Protein AF-A0A812V9Y1-F1 (afdb_monomer_lite)

InterPro domains:
  IPR019540 Phosphatidylinositol-glycan biosynthesis class S protein [PF10510] (4-81)
  IPR019540 Phosphatidylinositol-glycan biosynthesis class S protein [PTHR21072] (5-86)

Sequence (89 aa):
MAFKAASKLRTSINAAEQGDMFLSLVESRKALVLALTAIHDDSVVSQLYFSWEFKYAVYLPISMPILVPIITSTWRLMQSWLTCKKAKL

Secondary structure (DSSP, 8-state):
-HHHHHHHHHHHHHHHHTT-HHHHHHHHHHHHHHHHHHHTSHHHHHHHS--HHHHHHHHHHHHHHHHHHHHHHHHHHHHHHHHHHHH--

Structure (mmCIF, N/CA/C/O backbone):
data_AF-A0A812V9Y1-F1
#
_entry.id   AF-A0A812V9Y1-F1
#
loop_
_atom_site.group_PDB
_atom_site.id
_atom_site.type_symbol
_atom_site.label_atom_id
_atom_site.label_alt_id
_atom_site.label_comp_id
_atom_site.label_asym_id
_atom_site.label_entity_id
_atom_site.label_seq_id
_atom_site.pdbx_PDB_ins_code
_atom_site.Cartn_x
_atom_site.Cartn_y
_atom_site.Cartn_z
_atom_site.occupancy
_atom_site.B_iso_or_equiv
_atom_site.auth_seq_id
_atom_site.auth_comp_id
_atom_site.auth_asym_id
_atom_site.auth_atom_id
_atom_site.pdbx_PDB_model_num
ATOM 1 N N . MET A 1 1 ? -12.551 -0.684 4.587 1.00 70.19 1 MET A N 1
ATOM 2 C CA . MET A 1 1 ? -12.599 -1.169 5.989 1.00 70.19 1 MET A CA 1
ATOM 3 C C . MET A 1 1 ? -12.084 -0.153 7.017 1.00 70.19 1 MET A C 1
ATOM 5 O O . MET A 1 1 ? -12.740 0.017 8.039 1.00 70.19 1 MET A O 1
ATOM 9 N N . ALA A 1 2 ? -10.998 0.585 6.749 1.00 78.06 2 ALA A N 1
ATOM 10 C CA . ALA A 1 2 ? -10.421 1.561 7.689 1.00 78.06 2 ALA A CA 1
ATOM 11 C C . ALA A 1 2 ? -11.397 2.654 8.188 1.00 78.06 2 ALA A C 1
ATOM 13 O O . ALA A 1 2 ? -11.494 2.892 9.389 1.00 78.06 2 ALA A O 1
ATOM 14 N N . PHE A 1 3 ? -12.198 3.258 7.300 1.00 84.69 3 PHE A N 1
ATOM 15 C CA . PHE A 1 3 ? -13.198 4.266 7.694 1.00 84.69 3 PHE A CA 1
ATOM 16 C C . PHE A 1 3 ? -14.246 3.715 8.680 1.00 84.69 3 PHE A C 1
ATOM 18 O O . PHE A 1 3 ? -14.637 4.387 9.630 1.00 84.69 3 PHE A O 1
ATOM 25 N N . LYS A 1 4 ? -14.645 2.450 8.500 1.00 86.69 4 LYS A N 1
ATOM 26 C CA . LYS A 1 4 ? -15.598 1.753 9.375 1.00 86.69 4 LYS A CA 1
ATOM 27 C C . LYS A 1 4 ? -15.005 1.485 10.764 1.00 86.69 4 LYS A C 1
ATOM 29 O O . LYS A 1 4 ? -15.724 1.559 11.757 1.00 86.69 4 LYS A O 1
ATOM 34 N N . ALA A 1 5 ? -13.700 1.205 10.842 1.00 89.50 5 ALA A N 1
ATOM 35 C CA . ALA A 1 5 ? -12.988 1.105 12.115 1.00 89.50 5 ALA A CA 1
ATOM 36 C C . ALA A 1 5 ? -12.968 2.464 12.835 1.00 89.50 5 ALA A C 1
ATOM 38 O O . ALA A 1 5 ? -13.357 2.544 13.998 1.00 89.50 5 ALA A O 1
ATOM 39 N N . ALA A 1 6 ? -12.629 3.545 12.123 1.00 89.94 6 ALA A N 1
ATOM 40 C CA . ALA A 1 6 ? -12.593 4.899 12.680 1.00 89.94 6 ALA A CA 1
ATOM 41 C C . ALA A 1 6 ? -13.965 5.370 13.194 1.00 89.94 6 ALA A C 1
ATOM 43 O O . ALA A 1 6 ? -14.061 5.910 14.296 1.00 89.94 6 ALA A O 1
ATOM 44 N N . SER A 1 7 ? -15.046 5.106 12.449 1.00 92.31 7 SER A N 1
ATOM 45 C CA . SER A 1 7 ? -16.401 5.448 12.897 1.00 92.31 7 SER A CA 1
ATOM 46 C C . SER A 1 7 ? -16.792 4.712 14.181 1.00 92.31 7 SER A C 1
ATOM 48 O O . SER A 1 7 ? -17.417 5.301 15.058 1.00 92.31 7 SER A O 1
ATOM 50 N N . LYS A 1 8 ? -16.395 3.437 14.309 1.00 91.88 8 LYS A N 1
ATOM 51 C CA . LYS A 1 8 ? -16.698 2.598 15.479 1.00 91.88 8 LYS A CA 1
ATOM 52 C C . LYS A 1 8 ? -15.920 3.019 16.722 1.00 91.88 8 LYS A C 1
ATOM 54 O O . LYS A 1 8 ? -16.445 3.005 17.834 1.00 91.88 8 LYS A O 1
ATOM 59 N N . LEU A 1 9 ? -14.690 3.468 16.515 1.00 93.62 9 LEU A N 1
ATOM 60 C CA . LEU A 1 9 ? -13.850 4.019 17.567 1.00 93.62 9 LEU A CA 1
ATOM 61 C C . LEU A 1 9 ? -14.423 5.350 18.078 1.00 93.62 9 LEU A C 1
ATOM 63 O O . LEU A 1 9 ? -14.516 5.560 19.282 1.00 93.62 9 LEU A O 1
ATOM 67 N N . ARG A 1 10 ? -14.930 6.199 17.176 1.00 93.50 10 ARG A N 1
ATOM 68 C CA . ARG A 1 10 ? -15.597 7.455 17.549 1.00 93.50 10 ARG A CA 1
ATOM 69 C C . ARG A 1 10 ? -16.889 7.234 18.339 1.00 93.50 10 ARG A C 1
ATOM 71 O O . ARG A 1 10 ? -17.131 7.946 19.304 1.00 93.50 10 ARG A O 1
ATOM 78 N N . THR A 1 11 ? -17.686 6.221 17.990 1.00 91.94 11 THR A N 1
ATOM 79 C CA . THR A 1 11 ? -18.861 5.848 18.799 1.00 91.94 11 THR A CA 1
ATOM 80 C C . THR A 1 11 ? -18.483 5.312 20.178 1.00 91.94 11 THR A C 1
ATOM 82 O O . THR A 1 11 ? -19.190 5.593 21.138 1.00 91.94 11 THR A O 1
ATOM 85 N N . SER A 1 12 ? -17.361 4.593 20.301 1.00 94.19 12 SER A N 1
ATOM 86 C CA . SER A 1 12 ? -16.844 4.156 21.604 1.00 94.19 12 SER A CA 1
ATOM 87 C C . SER A 1 12 ? -16.422 5.339 22.479 1.00 94.19 12 SER A C 1
ATOM 89 O O . SER A 1 12 ? -16.771 5.364 23.655 1.00 94.19 12 SER A O 1
ATOM 91 N N . ILE A 1 13 ? -15.746 6.341 21.908 1.00 93.88 13 ILE A N 1
ATOM 92 C CA . ILE A 1 13 ? -15.350 7.555 22.638 1.00 93.88 13 ILE A CA 1
ATOM 93 C C . ILE A 1 13 ? -16.587 8.303 23.146 1.00 93.88 13 ILE A C 1
ATOM 95 O O . ILE A 1 13 ? -16.679 8.569 24.339 1.00 93.88 13 ILE A O 1
ATOM 99 N N . ASN A 1 14 ? -17.580 8.544 22.286 1.00 94.81 14 ASN A N 1
ATOM 100 C CA . ASN A 1 14 ? -18.819 9.212 22.700 1.00 94.81 14 ASN A CA 1
ATOM 101 C C . ASN A 1 14 ? -19.563 8.438 23.807 1.00 94.81 14 ASN A C 1
ATOM 103 O O . ASN A 1 14 ? -20.137 9.048 24.702 1.00 94.81 14 ASN A O 1
ATOM 107 N N . ALA A 1 15 ? -19.561 7.102 23.764 1.00 91.31 15 ALA A N 1
ATOM 108 C CA . ALA A 1 15 ? -20.177 6.279 24.805 1.00 91.31 15 ALA A CA 1
ATOM 109 C C . ALA A 1 15 ? -19.399 6.329 26.131 1.00 91.31 15 ALA A C 1
ATOM 111 O O . ALA A 1 15 ? -20.006 6.368 27.199 1.00 91.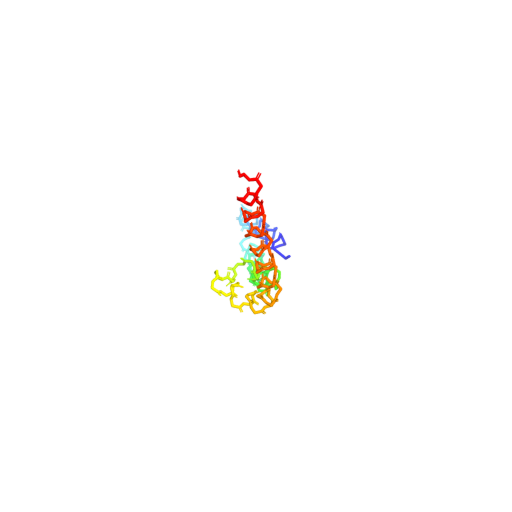31 15 ALA A O 1
ATOM 112 N N . ALA A 1 16 ? -18.064 6.396 26.068 1.00 90.94 16 ALA A N 1
ATOM 113 C CA . ALA A 1 16 ? -17.220 6.594 27.243 1.00 90.94 16 ALA A CA 1
ATOM 114 C C . ALA A 1 16 ? -17.464 7.965 27.892 1.00 90.94 16 ALA A C 1
ATOM 116 O O . ALA A 1 16 ? -17.560 8.049 29.114 1.00 90.94 16 ALA A O 1
ATOM 117 N N . GLU A 1 17 ? -17.623 9.018 27.085 1.00 93.25 17 GLU A N 1
ATOM 118 C CA . GLU A 1 17 ? -17.966 10.367 27.559 1.00 93.25 17 GLU A CA 1
ATOM 119 C C . GLU A 1 17 ? -19.346 10.420 28.232 1.00 93.25 17 GLU A C 1
ATOM 121 O O . GLU A 1 17 ? -19.555 11.202 29.155 1.00 93.25 17 GLU A O 1
ATOM 126 N N . GLN A 1 18 ? -20.277 9.556 27.817 1.00 92.94 18 GLN A N 1
ATOM 127 C CA . GLN A 1 18 ? -21.607 9.415 28.424 1.00 92.94 18 GLN A CA 1
ATOM 128 C C . GLN A 1 18 ? -21.621 8.510 29.669 1.00 92.94 18 GLN A C 1
ATOM 130 O O . GLN A 1 18 ? -22.666 8.344 30.294 1.00 92.94 18 GLN A O 1
ATOM 135 N N . GLY A 1 19 ? -20.479 7.923 30.045 1.00 92.12 19 GLY A N 1
ATOM 136 C CA . GLY A 1 19 ? -20.356 7.013 31.185 1.00 92.12 19 GLY A CA 1
ATOM 137 C C . GLY A 1 19 ? -20.805 5.573 30.909 1.00 92.12 19 GLY A C 1
ATOM 138 O O . GLY A 1 19 ? -20.702 4.727 31.799 1.00 92.12 19 GLY A O 1
ATOM 139 N N . ASP A 1 20 ? -21.243 5.252 29.686 1.00 92.19 20 ASP A N 1
ATOM 140 C CA . ASP A 1 20 ? -21.579 3.883 29.282 1.00 92.19 20 ASP A CA 1
ATOM 141 C C . ASP A 1 20 ? -20.311 3.116 28.874 1.00 92.19 20 ASP A C 1
ATOM 143 O O . ASP A 1 20 ? -19.939 2.971 27.702 1.00 92.19 20 ASP A O 1
ATOM 147 N N . MET A 1 21 ? -19.621 2.616 29.899 1.00 90.88 21 MET A N 1
ATOM 148 C CA . MET A 1 21 ? -18.380 1.855 29.749 1.00 90.88 21 MET A CA 1
ATOM 149 C C . MET A 1 21 ? -18.588 0.519 29.029 1.00 90.88 21 MET A C 1
ATOM 151 O O . MET A 1 21 ? -17.680 0.048 28.342 1.00 90.88 21 MET A O 1
ATOM 155 N N . PHE A 1 22 ? -19.771 -0.095 29.147 1.00 93.56 22 PHE A N 1
ATOM 156 C CA . PHE A 1 22 ? -20.051 -1.375 28.501 1.00 93.56 22 PHE A CA 1
ATOM 157 C C . PHE A 1 22 ? -20.162 -1.200 26.986 1.00 93.56 22 PHE A C 1
ATOM 159 O O . PHE A 1 22 ? -19.487 -1.899 26.224 1.00 93.56 22 PHE A O 1
ATOM 166 N N . LEU A 1 23 ? -20.951 -0.220 26.541 1.00 90.94 23 LEU A N 1
ATOM 167 C CA . LEU A 1 23 ? -21.094 0.079 25.121 1.00 90.94 23 LEU A CA 1
ATOM 168 C C . LEU A 1 23 ? -19.775 0.577 24.514 1.00 90.94 23 LEU A C 1
ATOM 170 O O . LEU A 1 23 ? -19.412 0.166 23.408 1.00 90.94 23 LEU A O 1
ATOM 174 N N . SER A 1 24 ? -19.003 1.373 25.262 1.00 93.56 24 SER A N 1
ATOM 175 C CA . SER A 1 24 ? -17.660 1.785 24.846 1.00 93.56 24 SER A CA 1
ATOM 176 C C . SER A 1 24 ? -16.715 0.595 24.630 1.00 93.56 24 SER A C 1
ATOM 178 O O . SER A 1 24 ? -16.053 0.504 23.590 1.00 93.56 24 SER A O 1
ATOM 180 N N . LEU A 1 25 ? -16.682 -0.367 25.557 1.00 94.00 25 LEU A N 1
ATOM 181 C CA . LEU A 1 25 ? -15.840 -1.560 25.436 1.00 94.00 25 LEU A CA 1
ATOM 182 C C . LEU A 1 25 ? -16.239 -2.418 24.220 1.00 94.00 25 LEU A C 1
ATOM 184 O O . LEU A 1 25 ? -15.390 -2.913 23.475 1.00 94.00 25 LEU A O 1
ATOM 188 N N . VAL A 1 26 ? -17.542 -2.572 23.980 1.00 95.12 26 VAL A N 1
ATOM 189 C CA . VAL A 1 26 ? -18.055 -3.360 22.851 1.00 95.12 26 VAL A CA 1
ATOM 190 C C . VAL A 1 26 ? -17.698 -2.711 21.512 1.00 95.12 26 VAL A C 1
ATOM 192 O O . VAL A 1 26 ? -17.240 -3.400 20.593 1.00 95.12 26 VAL A O 1
ATOM 195 N N . GLU A 1 27 ? -17.884 -1.398 21.376 1.00 92.69 27 GLU A N 1
ATOM 196 C CA . GLU A 1 27 ? -17.604 -0.693 20.123 1.00 92.69 27 GLU A CA 1
ATOM 197 C C . GLU A 1 27 ? -16.096 -0.522 19.867 1.00 92.69 27 GLU A C 1
ATOM 199 O O . GLU A 1 27 ? -15.665 -0.661 18.718 1.00 92.69 27 GLU A O 1
ATOM 204 N N . SER A 1 28 ? -15.269 -0.346 20.906 1.00 92.75 28 SER A N 1
ATOM 205 C CA . SER A 1 28 ? -13.800 -0.332 20.768 1.00 92.75 28 SER A CA 1
ATOM 206 C C . SER A 1 28 ? -13.251 -1.692 20.336 1.00 92.75 28 SER A C 1
ATOM 208 O O . SER A 1 28 ? -12.424 -1.754 19.425 1.00 92.75 28 SER A O 1
ATOM 210 N N . ARG A 1 29 ? -13.770 -2.802 20.881 1.00 94.88 29 ARG A N 1
ATOM 211 C CA . ARG A 1 29 ? -13.409 -4.155 20.423 1.00 94.88 29 ARG A CA 1
ATOM 212 C C . ARG A 1 29 ? -13.747 -4.363 18.946 1.00 94.88 29 ARG A C 1
ATOM 214 O O . ARG A 1 29 ? -12.938 -4.912 18.200 1.00 94.88 29 ARG A O 1
ATOM 221 N N . LYS A 1 30 ? -14.926 -3.916 18.500 1.00 92.56 30 LYS A N 1
ATOM 222 C CA . LYS A 1 30 ? -15.318 -3.991 17.080 1.00 92.56 30 LYS A CA 1
ATOM 223 C C . LYS A 1 30 ? -14.407 -3.137 16.200 1.00 92.56 30 LYS A C 1
ATOM 225 O O . LYS A 1 30 ? -14.018 -3.587 15.124 1.00 92.56 30 LYS A O 1
ATOM 230 N N . ALA A 1 31 ? -14.054 -1.934 16.652 1.00 92.50 31 ALA A N 1
ATOM 231 C CA . ALA A 1 31 ? -13.122 -1.062 15.944 1.00 92.50 31 ALA A CA 1
ATOM 232 C C . ALA A 1 31 ? -11.736 -1.710 15.804 1.00 92.50 31 ALA A C 1
ATOM 234 O O . ALA A 1 31 ? -11.171 -1.684 14.713 1.00 92.50 31 ALA A O 1
ATOM 235 N N . LEU A 1 32 ? -11.235 -2.359 16.861 1.00 91.88 32 LEU A N 1
ATOM 236 C CA . LEU A 1 32 ? -9.955 -3.068 16.857 1.00 91.88 32 LEU A CA 1
ATOM 237 C C . LEU A 1 32 ? -9.940 -4.227 15.854 1.00 91.88 32 LEU A C 1
ATOM 239 O O . LEU A 1 32 ? -9.010 -4.333 15.061 1.00 91.88 32 LEU A O 1
ATOM 243 N N . VAL A 1 33 ? -10.981 -5.067 15.842 1.00 92.06 33 VAL A N 1
ATOM 244 C CA . VAL A 1 33 ? -11.087 -6.179 14.879 1.00 92.06 33 VAL A CA 1
ATOM 245 C C . VAL A 1 33 ? -11.126 -5.649 13.446 1.00 92.06 33 VAL A C 1
ATOM 247 O O . VAL A 1 33 ? -10.402 -6.143 12.585 1.00 92.06 33 VAL A O 1
ATOM 250 N N . LEU A 1 34 ? -11.923 -4.609 13.182 1.00 89.00 34 LEU A N 1
ATOM 251 C CA . LEU A 1 34 ? -11.996 -3.983 11.859 1.00 89.00 34 LEU A CA 1
ATOM 252 C C . LEU A 1 34 ? -10.668 -3.344 11.438 1.00 89.00 34 LEU A C 1
ATOM 254 O O . LEU A 1 34 ? -10.320 -3.423 10.263 1.00 89.00 34 LEU A O 1
ATOM 258 N N . ALA A 1 35 ? -9.932 -2.737 12.372 1.00 86.06 35 ALA A N 1
ATOM 259 C CA . ALA A 1 35 ? -8.601 -2.203 12.118 1.00 86.06 35 ALA A CA 1
ATOM 260 C C . ALA A 1 35 ? -7.631 -3.338 11.771 1.00 86.06 35 ALA A C 1
ATOM 262 O O . ALA A 1 35 ? -7.066 -3.320 10.688 1.00 86.06 35 ALA A O 1
ATOM 263 N N . LEU A 1 36 ? -7.529 -4.374 12.608 1.00 85.50 36 LEU A N 1
ATOM 264 C CA . LEU A 1 36 ? -6.689 -5.552 12.359 1.00 85.50 36 LEU A CA 1
ATOM 265 C C . LEU A 1 36 ? -6.972 -6.193 11.001 1.00 85.50 36 LEU A C 1
ATOM 267 O O . LEU A 1 36 ? -6.041 -6.501 10.266 1.00 85.50 36 LEU A O 1
ATOM 271 N N . THR A 1 37 ? -8.245 -6.323 10.635 1.00 83.88 37 THR A N 1
ATOM 272 C CA . THR A 1 37 ? -8.640 -6.898 9.344 1.00 83.88 37 THR A CA 1
ATOM 273 C C . THR A 1 37 ? -8.276 -5.966 8.184 1.00 83.88 37 THR A C 1
ATOM 275 O O . THR A 1 37 ? -7.807 -6.426 7.153 1.00 83.88 37 THR A O 1
ATOM 278 N N . ALA A 1 38 ? -8.433 -4.648 8.353 1.00 80.81 38 ALA A N 1
ATOM 279 C CA . ALA A 1 38 ? -8.066 -3.664 7.333 1.00 80.81 38 ALA A CA 1
ATOM 280 C C . ALA A 1 38 ? -6.550 -3.576 7.096 1.00 80.81 38 ALA A C 1
ATOM 282 O O . ALA A 1 38 ? -6.136 -3.248 5.989 1.00 80.81 38 ALA A O 1
ATOM 283 N N . ILE A 1 39 ? -5.731 -3.853 8.118 1.00 68.12 39 ILE A N 1
ATOM 284 C CA . ILE A 1 39 ? -4.266 -3.884 7.987 1.00 68.12 39 ILE A CA 1
ATOM 285 C C . ILE A 1 39 ? -3.818 -5.116 7.184 1.00 68.12 39 ILE A C 1
ATOM 287 O O . ILE A 1 39 ? -2.763 -5.068 6.569 1.00 68.12 39 ILE A O 1
ATOM 291 N N . HIS A 1 40 ? -4.622 -6.186 7.156 1.00 65.19 40 HIS A N 1
ATOM 292 C CA . HIS A 1 40 ? -4.350 -7.427 6.419 1.00 65.19 40 HIS A CA 1
ATOM 293 C C . HIS A 1 40 ? -5.012 -7.482 5.029 1.00 65.19 40 HIS A C 1
ATOM 295 O O . HIS A 1 40 ? -4.932 -8.507 4.363 1.00 65.19 40 HIS A O 1
ATOM 301 N N . ASP A 1 41 ? -5.674 -6.410 4.589 1.00 66.31 41 ASP A N 1
ATOM 302 C CA . ASP A 1 41 ? -6.300 -6.331 3.265 1.00 66.31 41 ASP A CA 1
ATOM 303 C C . ASP A 1 41 ? -5.220 -6.054 2.196 1.00 66.31 41 ASP A C 1
ATOM 305 O O . ASP A 1 41 ? -4.427 -5.116 2.350 1.00 66.31 41 ASP A O 1
ATOM 309 N N . ASP A 1 42 ? -5.174 -6.841 1.112 1.00 56.78 42 ASP A N 1
ATOM 310 C CA . ASP A 1 42 ? -4.087 -6.849 0.104 1.00 56.78 42 ASP A CA 1
ATOM 311 C C . ASP A 1 42 ? -3.791 -5.455 -0.492 1.00 56.78 42 ASP A C 1
ATOM 313 O O . ASP A 1 42 ? -2.645 -5.111 -0.819 1.00 56.78 42 ASP A O 1
ATOM 317 N N . SER A 1 43 ? -4.816 -4.597 -0.580 1.00 60.44 43 SER A N 1
ATOM 318 C CA . SER A 1 43 ? -4.676 -3.223 -1.078 1.00 60.44 43 SER A CA 1
ATOM 319 C C . SER A 1 43 ? -3.910 -2.289 -0.130 1.00 60.44 43 SER A C 1
ATOM 321 O O . SER A 1 43 ? -3.364 -1.283 -0.577 1.00 60.44 43 SER A O 1
ATOM 323 N N . VAL A 1 44 ? -3.886 -2.591 1.174 1.00 54.84 44 VAL A N 1
ATOM 324 C CA . VAL A 1 44 ? -3.221 -1.785 2.216 1.00 54.84 44 VAL A CA 1
ATOM 325 C C . VAL A 1 44 ? -1.870 -2.400 2.599 1.00 54.84 44 VAL A C 1
ATOM 327 O O . VAL A 1 44 ? -0.899 -1.665 2.788 1.00 54.84 44 VAL A O 1
ATOM 330 N N . VAL A 1 45 ? -1.765 -3.735 2.617 1.00 54.56 45 VAL A N 1
ATOM 331 C CA . VAL A 1 45 ? -0.514 -4.470 2.891 1.00 54.56 45 VAL A CA 1
ATOM 332 C C . VAL A 1 45 ? 0.569 -4.129 1.868 1.00 54.56 45 VAL A C 1
ATOM 334 O O . VAL A 1 45 ? 1.707 -3.859 2.240 1.00 54.56 45 VAL A O 1
ATOM 337 N N . SER A 1 46 ? 0.235 -4.056 0.579 1.00 54.44 46 SER A N 1
ATOM 338 C CA . SER A 1 46 ? 1.229 -3.760 -0.465 1.00 54.44 46 SER A CA 1
ATOM 339 C C . SER A 1 46 ? 1.825 -2.344 -0.385 1.00 54.44 46 SER A C 1
ATOM 341 O O . SER A 1 46 ? 2.958 -2.117 -0.821 1.00 54.44 46 SER A O 1
ATOM 343 N N . GLN A 1 47 ? 1.094 -1.388 0.197 1.00 55.81 47 GLN A N 1
ATOM 344 C CA . GLN A 1 47 ? 1.573 -0.017 0.392 1.00 55.81 47 GLN A CA 1
ATOM 345 C C . GLN A 1 47 ? 2.331 0.162 1.712 1.00 55.81 47 GLN A C 1
ATOM 347 O O . GLN A 1 47 ? 3.291 0.932 1.734 1.00 55.81 47 GLN A O 1
ATOM 352 N N . LEU A 1 48 ? 1.940 -0.548 2.781 1.00 57.38 48 LEU A N 1
ATOM 353 C CA . LEU A 1 48 ? 2.586 -0.458 4.098 1.00 57.38 48 LEU A CA 1
ATOM 354 C C . LEU A 1 48 ? 3.763 -1.428 4.303 1.00 57.38 48 LEU A C 1
ATOM 356 O O . LEU A 1 48 ? 4.647 -1.114 5.093 1.00 57.38 48 LEU A O 1
ATOM 360 N N . TYR A 1 49 ? 3.778 -2.596 3.650 1.00 53.53 49 TYR A N 1
ATOM 361 C CA . TYR A 1 49 ? 4.667 -3.708 4.027 1.00 53.53 49 TYR A CA 1
ATOM 362 C C . TYR A 1 49 ? 5.820 -3.979 3.058 1.00 53.53 49 TYR A C 1
ATOM 364 O O . TYR A 1 49 ? 6.790 -4.641 3.428 1.00 53.53 49 TYR A O 1
ATOM 372 N N . PHE A 1 50 ? 5.774 -3.469 1.825 1.00 57.53 50 PHE A N 1
ATOM 373 C CA . PHE A 1 50 ? 6.898 -3.668 0.914 1.00 57.53 50 PHE A CA 1
ATOM 374 C C . PHE A 1 50 ? 7.961 -2.601 1.136 1.00 57.53 50 PHE A C 1
ATOM 376 O O . PHE A 1 50 ? 7.910 -1.512 0.556 1.00 57.53 50 PHE A O 1
ATOM 383 N N . SER A 1 51 ? 8.941 -2.967 1.968 1.00 64.31 51 SER A N 1
ATOM 384 C CA . SER A 1 51 ? 10.239 -2.299 2.031 1.00 64.31 51 SER A CA 1
ATOM 385 C C . SER A 1 51 ? 10.797 -2.120 0.617 1.00 64.31 51 SER A C 1
ATOM 387 O O . SER A 1 51 ? 10.471 -2.890 -0.297 1.00 64.31 51 SER A O 1
ATOM 389 N N . TRP A 1 52 ? 11.605 -1.082 0.417 1.00 67.06 52 TRP A N 1
ATOM 390 C CA . TRP A 1 52 ? 12.161 -0.721 -0.889 1.00 67.06 52 TRP A CA 1
ATOM 391 C C . TRP A 1 52 ? 12.758 -1.952 -1.590 1.00 67.06 52 TRP A C 1
ATOM 393 O O . TRP A 1 52 ? 12.409 -2.253 -2.728 1.00 67.06 52 TRP A O 1
ATOM 403 N N . GLU A 1 53 ? 13.515 -2.757 -0.851 1.00 75.06 53 GLU A N 1
ATOM 404 C CA . GLU A 1 53 ? 14.154 -4.008 -1.260 1.00 75.06 53 GLU A CA 1
ATOM 405 C C . GLU A 1 53 ? 13.166 -5.028 -1.849 1.00 75.06 53 GLU A C 1
ATOM 407 O O . GLU A 1 53 ? 13.463 -5.661 -2.862 1.00 75.06 53 GLU A O 1
ATOM 412 N N . PHE A 1 54 ? 11.967 -5.160 -1.273 1.00 72.25 54 PHE A N 1
ATOM 413 C CA . PHE A 1 54 ? 10.958 -6.104 -1.758 1.00 72.25 54 PHE A CA 1
ATOM 414 C C . PHE A 1 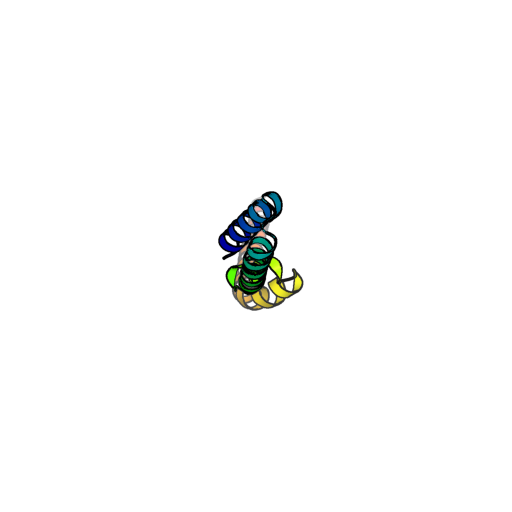54 ? 10.249 -5.594 -3.016 1.00 72.25 54 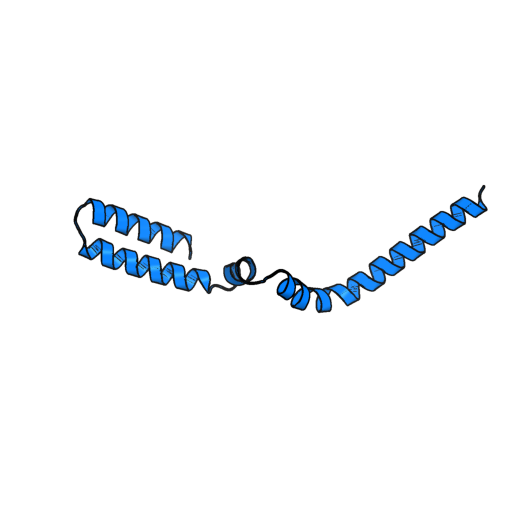PHE A C 1
ATOM 416 O O . PHE A 1 54 ? 9.986 -6.371 -3.935 1.00 72.25 54 PHE A O 1
ATOM 423 N N . LYS A 1 55 ? 10.002 -4.277 -3.112 1.00 71.44 55 LYS A N 1
ATOM 424 C CA . LYS A 1 55 ? 9.527 -3.670 -4.367 1.00 71.44 55 LYS A CA 1
ATOM 425 C C . LYS A 1 55 ? 10.517 -3.952 -5.496 1.00 71.44 55 LYS A C 1
ATOM 427 O O . LYS A 1 55 ? 10.102 -4.392 -6.563 1.00 71.44 55 LYS A O 1
ATOM 432 N N . TYR A 1 56 ? 11.818 -3.788 -5.260 1.00 76.38 56 TYR A N 1
ATOM 433 C CA . TYR A 1 56 ? 12.826 -4.157 -6.255 1.00 76.38 56 TYR A CA 1
ATOM 434 C C . TYR A 1 56 ? 12.796 -5.647 -6.582 1.00 76.38 56 TYR A C 1
ATOM 436 O O . TYR A 1 56 ? 12.745 -5.976 -7.760 1.00 76.38 56 TYR A O 1
ATOM 444 N N . ALA A 1 57 ? 12.744 -6.540 -5.593 1.00 83.44 57 ALA A N 1
ATOM 445 C CA . ALA A 1 57 ? 12.740 -7.985 -5.832 1.00 83.44 57 ALA A CA 1
ATOM 446 C C . ALA A 1 57 ? 11.581 -8.464 -6.729 1.00 83.44 57 ALA A C 1
ATOM 448 O O . ALA A 1 57 ? 11.774 -9.361 -7.546 1.00 8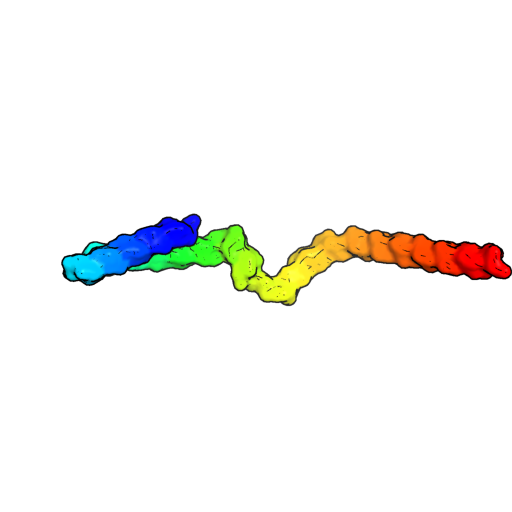3.44 57 ALA A O 1
ATOM 449 N N . VAL A 1 58 ? 10.398 -7.851 -6.614 1.00 80.06 58 VAL A N 1
ATOM 450 C CA . VAL A 1 58 ? 9.224 -8.208 -7.429 1.00 80.06 58 VAL A CA 1
ATOM 451 C C . VAL A 1 58 ? 9.222 -7.493 -8.782 1.00 80.06 58 VAL A C 1
ATOM 453 O O . VAL A 1 58 ? 8.954 -8.116 -9.809 1.00 80.06 58 VAL A O 1
ATOM 456 N N . TYR A 1 59 ? 9.526 -6.191 -8.816 1.00 82.00 59 TYR A N 1
ATOM 457 C CA . TYR A 1 59 ? 9.392 -5.394 -10.039 1.00 82.00 59 TYR A CA 1
ATOM 458 C C . TYR A 1 59 ? 10.609 -5.480 -10.969 1.00 82.00 59 TYR A C 1
ATOM 460 O O . TYR A 1 59 ? 10.424 -5.365 -12.183 1.00 82.00 59 TYR A O 1
ATOM 468 N N . LEU A 1 60 ? 11.832 -5.712 -10.465 1.00 85.12 60 LEU A N 1
ATOM 469 C CA . LEU A 1 60 ? 13.024 -5.850 -11.321 1.00 85.12 60 LEU A CA 1
ATOM 470 C C . LEU A 1 60 ? 12.862 -6.980 -12.338 1.00 85.12 60 LEU A C 1
ATOM 472 O O . LEU A 1 60 ? 12.994 -6.683 -13.517 1.00 85.12 60 LEU A O 1
ATOM 476 N N . PRO A 1 61 ? 12.547 -8.234 -11.957 1.00 87.81 61 PRO A N 1
ATOM 477 C CA . PRO A 1 61 ? 12.481 -9.342 -12.912 1.00 87.81 61 PRO A CA 1
ATOM 478 C C . PRO A 1 61 ? 11.439 -9.131 -14.015 1.00 87.81 61 PRO A C 1
ATOM 480 O O . PRO A 1 61 ? 11.657 -9.536 -15.152 1.00 87.81 61 PRO A O 1
ATOM 483 N N . ILE A 1 62 ? 10.325 -8.466 -13.692 1.00 85.38 62 ILE A N 1
ATOM 484 C CA . ILE A 1 62 ? 9.221 -8.220 -14.629 1.00 85.38 62 ILE A CA 1
ATOM 485 C C . ILE A 1 62 ? 9.551 -7.067 -15.588 1.00 85.38 62 ILE A C 1
ATOM 487 O O . ILE A 1 62 ? 9.237 -7.131 -16.774 1.00 85.38 62 ILE A O 1
ATOM 491 N N . SER A 1 63 ? 10.193 -6.007 -15.090 1.00 88.00 63 SER A N 1
ATOM 492 C CA . SER A 1 63 ? 10.451 -4.785 -15.864 1.00 88.00 63 SER A CA 1
ATOM 493 C C . SER A 1 63 ? 11.821 -4.758 -16.554 1.00 88.00 63 SER A C 1
ATOM 495 O O . SER A 1 63 ? 11.948 -4.136 -17.610 1.00 88.00 63 SER A O 1
ATOM 497 N N . MET A 1 64 ? 12.834 -5.459 -16.027 1.00 88.31 64 MET A N 1
ATOM 498 C CA . MET A 1 64 ? 14.188 -5.537 -16.605 1.00 88.31 64 MET A CA 1
ATOM 499 C C . MET A 1 64 ? 14.208 -5.965 -18.071 1.00 88.31 64 MET A C 1
ATOM 501 O O . MET A 1 64 ? 14.867 -5.285 -18.861 1.00 88.31 64 MET A O 1
ATOM 505 N N . PRO A 1 65 ? 13.496 -7.035 -18.478 1.00 91.75 65 PRO A N 1
ATOM 506 C CA . PRO A 1 65 ? 13.529 -7.499 -19.862 1.00 91.75 65 PRO A CA 1
ATOM 507 C C . PRO A 1 65 ? 13.055 -6.444 -20.865 1.00 91.75 65 PRO A C 1
ATOM 509 O O . PRO A 1 65 ? 13.473 -6.466 -22.017 1.00 91.75 65 PRO A O 1
ATOM 512 N N . ILE A 1 66 ? 12.210 -5.506 -20.425 1.00 93.19 66 ILE A N 1
ATOM 513 C CA . ILE A 1 66 ? 11.689 -4.403 -21.238 1.00 93.19 66 ILE A CA 1
ATOM 514 C C . ILE A 1 66 ? 12.598 -3.167 -21.121 1.00 93.19 66 ILE A C 1
ATOM 516 O O . ILE A 1 66 ? 12.873 -2.498 -22.114 1.00 93.19 66 ILE A O 1
ATOM 520 N N . LEU A 1 67 ? 13.121 -2.876 -19.927 1.00 92.88 67 LEU A N 1
ATOM 521 C CA . LEU A 1 67 ? 14.007 -1.735 -19.668 1.00 92.88 67 LEU A CA 1
ATOM 522 C C . LEU A 1 67 ? 15.348 -1.839 -20.406 1.00 92.88 67 LEU A C 1
ATOM 524 O O . LEU A 1 67 ? 15.799 -0.856 -20.992 1.00 92.88 67 LEU A O 1
ATOM 528 N N . VAL A 1 68 ? 15.980 -3.016 -20.415 1.00 93.25 68 VAL A N 1
ATOM 529 C CA . VAL A 1 68 ? 17.289 -3.233 -21.059 1.00 93.25 68 VAL A CA 1
ATOM 530 C C . VAL A 1 68 ? 17.286 -2.875 -22.556 1.00 93.25 68 VAL A C 1
ATOM 532 O O . VAL A 1 68 ? 18.137 -2.079 -22.974 1.00 93.25 68 VAL A O 1
ATOM 535 N N . PRO A 1 69 ? 16.366 -3.389 -23.396 1.00 94.00 69 PRO A N 1
ATOM 536 C CA . PRO A 1 69 ? 16.344 -3.039 -24.813 1.00 94.00 69 PRO A CA 1
ATOM 537 C C . PRO A 1 69 ? 16.042 -1.555 -25.046 1.00 94.00 69 PRO A C 1
ATOM 539 O O . PRO A 1 69 ? 16.667 -0.953 -25.913 1.00 94.00 69 PRO A O 1
ATOM 542 N N . ILE A 1 70 ? 15.171 -0.934 -24.242 1.00 94.62 70 ILE A N 1
ATOM 543 C CA . ILE A 1 70 ? 14.845 0.498 -24.369 1.00 94.62 70 ILE A CA 1
ATOM 544 C C . ILE A 1 70 ? 16.062 1.373 -24.052 1.00 94.62 70 ILE A C 1
ATOM 546 O O . ILE A 1 70 ? 16.367 2.319 -24.783 1.00 94.62 70 ILE A O 1
ATOM 550 N N . ILE A 1 71 ? 16.786 1.064 -22.975 1.00 95.12 71 ILE A N 1
ATOM 551 C CA . ILE A 1 71 ? 17.976 1.828 -22.585 1.00 95.12 71 ILE A CA 1
ATOM 552 C C . ILE A 1 71 ? 19.063 1.669 -23.650 1.00 95.12 71 ILE A C 1
ATOM 554 O O . ILE A 1 71 ? 19.651 2.656 -24.088 1.00 95.12 71 ILE A O 1
ATOM 558 N N . THR A 1 72 ? 19.303 0.443 -24.118 1.00 94.25 72 THR A N 1
ATOM 559 C CA . THR A 1 72 ? 20.335 0.179 -25.132 1.00 94.25 72 THR A CA 1
ATOM 560 C C . THR A 1 72 ? 20.001 0.794 -26.492 1.00 94.25 72 THR A C 1
ATOM 562 O O . THR A 1 72 ? 20.896 1.346 -27.136 1.00 94.25 72 THR A O 1
ATOM 565 N N . SER A 1 73 ? 18.736 0.773 -26.923 1.00 94.25 73 SER A N 1
ATOM 566 C CA . SER A 1 73 ? 18.310 1.420 -28.169 1.00 94.25 73 SER A CA 1
ATOM 567 C C . SER A 1 73 ? 18.451 2.938 -28.085 1.00 94.25 73 SER A C 1
ATOM 569 O O . SER A 1 73 ? 18.997 3.561 -28.996 1.00 94.25 73 SER A O 1
ATOM 571 N N . THR A 1 74 ? 18.028 3.529 -26.966 1.00 94.31 74 THR A N 1
ATOM 572 C CA . THR A 1 74 ? 18.126 4.974 -26.727 1.00 94.31 74 THR A CA 1
ATOM 573 C C . THR A 1 74 ? 19.584 5.420 -26.676 1.00 94.31 74 THR A C 1
ATOM 575 O O . THR A 1 74 ? 19.956 6.410 -27.305 1.00 94.31 74 THR A O 1
ATOM 578 N N . TRP A 1 75 ? 20.443 4.651 -26.004 1.00 94.44 75 TRP A N 1
ATOM 579 C CA . TRP A 1 75 ? 21.874 4.928 -25.921 1.00 94.44 75 TRP A CA 1
ATOM 580 C C . TRP A 1 75 ? 22.553 4.894 -27.295 1.00 94.44 75 TRP A C 1
ATOM 582 O O . T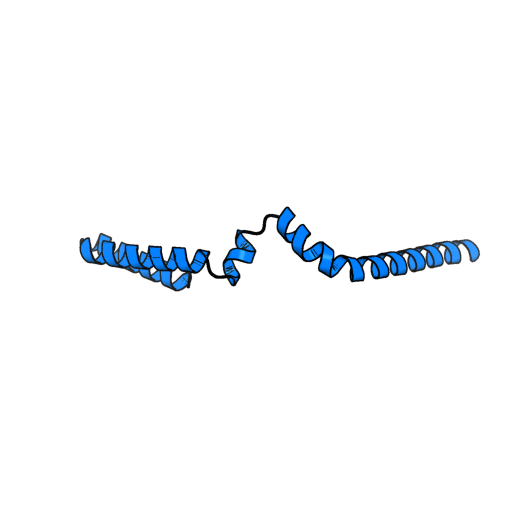RP A 1 75 ? 23.284 5.819 -27.651 1.00 94.44 75 TRP A O 1
ATOM 592 N N . ARG A 1 76 ? 22.279 3.863 -28.106 1.00 92.62 76 ARG A N 1
ATOM 593 C CA . ARG A 1 76 ? 22.818 3.749 -29.474 1.00 92.62 76 ARG A CA 1
ATOM 594 C C . ARG A 1 76 ? 22.347 4.882 -30.378 1.00 92.62 76 ARG A C 1
ATOM 596 O O . ARG A 1 76 ? 23.140 5.407 -31.162 1.00 92.62 76 ARG A O 1
ATOM 603 N N . LEU A 1 77 ? 21.079 5.273 -30.259 1.00 93.00 77 LEU A N 1
ATOM 604 C CA . LEU A 1 77 ? 20.541 6.417 -30.984 1.00 93.00 77 LEU A CA 1
ATOM 605 C C . LEU A 1 77 ? 21.296 7.689 -30.586 1.00 93.00 77 LEU A C 1
ATOM 607 O O . LEU A 1 77 ? 21.823 8.383 -31.449 1.00 93.00 77 LEU A O 1
ATOM 611 N N . MET A 1 78 ? 21.449 7.946 -29.288 1.00 93.31 78 MET A N 1
ATOM 612 C CA . MET A 1 78 ? 22.144 9.132 -28.789 1.00 93.31 78 MET A CA 1
ATOM 613 C C . MET A 1 78 ? 23.610 9.185 -29.250 1.00 93.31 78 MET A C 1
ATOM 615 O O . MET A 1 78 ? 24.078 10.230 -29.701 1.00 93.31 78 MET A O 1
ATOM 619 N N . GLN A 1 79 ? 24.320 8.053 -29.228 1.00 90.69 79 GLN A N 1
ATOM 620 C CA . GLN A 1 79 ? 25.680 7.951 -29.768 1.00 90.69 79 GLN A CA 1
ATOM 621 C C . GLN A 1 79 ? 25.732 8.258 -31.267 1.00 90.69 79 GLN A C 1
ATOM 623 O O . GLN A 1 79 ? 26.563 9.058 -31.689 1.00 90.69 79 GLN A O 1
ATOM 628 N N . SER A 1 80 ? 24.818 7.682 -32.051 1.00 87.75 80 SER A N 1
ATOM 629 C CA . SER A 1 80 ? 24.750 7.898 -33.503 1.00 87.75 80 SER A CA 1
ATOM 630 C C . SER A 1 80 ? 24.491 9.366 -33.849 1.00 87.75 80 SER A C 1
ATOM 632 O O . SER A 1 80 ? 25.054 9.903 -34.801 1.00 87.75 80 SER A O 1
ATOM 634 N N . TRP A 1 81 ? 23.673 10.049 -33.048 1.00 88.19 81 TRP A N 1
ATOM 635 C CA . TRP A 1 81 ? 23.413 11.479 -33.203 1.00 88.19 81 TRP A CA 1
ATOM 636 C C . TRP A 1 81 ? 24.648 12.327 -32.883 1.00 88.19 81 TRP A C 1
ATOM 638 O O . TRP A 1 81 ? 24.952 13.271 -33.612 1.00 88.19 81 TRP A O 1
ATOM 648 N N . LEU A 1 82 ? 25.393 11.979 -31.830 1.00 86.62 82 LEU A N 1
ATOM 649 C CA . LEU A 1 82 ? 26.631 12.669 -31.457 1.00 86.62 82 LEU A CA 1
ATOM 650 C C . LEU A 1 82 ? 27.744 12.464 -32.498 1.00 86.62 82 LEU A C 1
ATOM 652 O O . LEU A 1 82 ? 28.454 13.416 -32.825 1.00 86.62 82 LEU A O 1
ATOM 656 N N . THR A 1 83 ? 27.883 11.259 -33.059 1.00 81.00 83 THR A N 1
ATOM 657 C CA . THR A 1 83 ? 28.862 10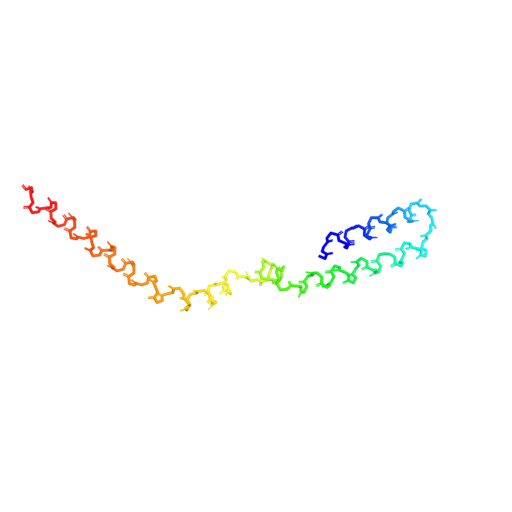.980 -34.124 1.00 81.00 83 THR A CA 1
ATOM 658 C C . THR A 1 83 ? 28.476 11.645 -35.441 1.00 81.00 83 THR A C 1
ATOM 660 O O . THR A 1 83 ? 29.339 12.200 -36.114 1.00 81.00 83 THR A O 1
ATOM 663 N N . CYS A 1 84 ? 27.186 11.677 -35.788 1.00 69.19 84 CYS A N 1
ATOM 664 C CA . CYS A 1 84 ? 26.709 12.364 -36.989 1.00 69.19 84 CYS A CA 1
ATOM 665 C C . CYS A 1 84 ? 26.887 13.890 -36.882 1.00 69.19 84 CYS A C 1
ATOM 667 O O . CYS A 1 84 ? 27.251 14.532 -37.863 1.00 69.19 84 CYS A O 1
ATOM 669 N N . LYS A 1 85 ? 26.743 14.470 -35.680 1.00 62.62 85 LYS A N 1
ATOM 670 C CA . LYS A 1 85 ? 27.102 15.877 -35.419 1.00 62.62 85 LYS A CA 1
ATOM 671 C C . LYS A 1 85 ? 28.593 16.161 -35.619 1.00 62.62 85 LYS A C 1
ATOM 673 O O . LYS A 1 85 ? 28.925 17.224 -36.127 1.00 62.62 85 LYS A O 1
ATOM 678 N N . LYS A 1 86 ? 29.478 15.232 -35.239 1.00 57.53 86 LYS A N 1
ATOM 679 C CA . LYS A 1 86 ? 30.934 15.368 -35.434 1.00 57.53 86 LYS A CA 1
ATOM 680 C C . LYS A 1 86 ? 31.385 15.180 -36.884 1.00 57.53 86 LYS A C 1
ATOM 682 O O . LYS A 1 86 ? 32.400 15.743 -37.247 1.00 57.53 86 LYS A O 1
ATOM 687 N N . ALA A 1 87 ? 30.662 14.404 -37.692 1.00 58.09 87 ALA A N 1
ATOM 688 C CA . ALA A 1 87 ? 30.988 14.183 -39.106 1.00 58.09 87 ALA A CA 1
ATOM 689 C C . ALA A 1 87 ? 30.490 15.304 -40.044 1.00 58.09 87 ALA A C 1
ATOM 691 O O . ALA A 1 87 ? 30.817 15.302 -41.227 1.00 58.09 87 ALA A O 1
ATOM 692 N N . LYS A 1 88 ? 29.657 16.223 -39.535 1.00 50.06 88 LYS A N 1
ATOM 693 C CA . LYS A 1 88 ? 29.081 17.360 -40.276 1.00 50.06 88 LYS A CA 1
ATOM 694 C C . LYS A 1 88 ? 29.729 18.715 -39.938 1.00 50.06 88 LYS A C 1
ATOM 696 O O . LYS A 1 88 ? 29.314 19.716 -40.516 1.00 50.06 88 LYS A O 1
ATOM 701 N N . LEU A 1 89 ? 30.668 18.734 -38.987 1.00 48.38 89 LEU A N 1
ATOM 702 C CA . LEU A 1 89 ? 31.548 19.854 -38.620 1.00 48.38 89 LEU A CA 1
ATOM 703 C C . LEU A 1 89 ? 32.917 19.631 -39.262 1.00 48.38 89 LEU A C 1
ATOM 705 O O . LEU A 1 89 ? 33.518 20.639 -39.682 1.00 48.38 89 LEU A O 1
#

Radius of gyration: 27.55 Å; chains: 1; bounding box: 53×29×72 Å

Organism: NCBI:txid878477

Foldseek 3Di:
DLVQLVVLQVQLVVCVVVVNNVSNVVSNVVSVVVVVVVCVPPVNCVVPPDDPVNCCVPVCVVCVVVVVVVVVVVVVVVVVVVVVVVVVD

pLDDT: mean 82.4, std 13.92, range [48.38, 95.12]